Protein AF-A0A699UDQ7-F1 (afdb_monomer_lite)

pLDDT: mean 79.51, std 14.55, range [41.78, 95.06]

Radius of gyration: 27.05 Å; chains: 1; bounding box: 57×24×70 Å

Foldseek 3Di:
DDKPPCVVQQAPDDPPDPCRSDFDQDLVQWTQGPQQGIDRNPPDDQVVVQVSVVVSCVVPDPPIDDDGDDPDDPPPHPPPPPPPVPLQVVWDFADDQACAGDIDRDPDPDDFQLRVQVVSVHGHPVDDQLQADWDWDDPDPPDDIDIDGFNRPDVVSSVVSRVHD

InterPro domains:
  IPR003715 Polysaccharide export protein, N-terminal domain [PF02563] (1-70)
  IPR049712 Polysaccharide export protein [PTHR33619] (3-144)
  IPR054765 SLBB domain [PF22461] (91-162)

Sequence (165 aa):
VTVFEHPELTAPGSQDQLDANTREVLHDGTVFFPYVGRIQAGGKTVSQIREQLRMGLAPQYTEVKVDVKVLRYNSQRDGDYLHLNSNSKNKIYVLGEVQRPQVISFSTTSVTLLEALGTSGGLSPDAADGEAVYVIRAQDATHAATVYHLNAKKPTAYALAKGFE

Secondary structure (DSSP, 8-state):
-EETT-HHHH-SS-TT-TTTT--PPPTTSEEEETTTEEEE-TT--HHHHHHHHHHHHTTTSTT--EE----------TT-------GGG-EEEE-SSBSS-EEEE--SS---HHHHHHHTTSB-TTT--TT-EEEEE-SSTTSPPEEEEE-TTSTTHHHHHHT--

Structure (mmCIF, N/CA/C/O backbone):
data_AF-A0A699UDQ7-F1
#
_entry.id   AF-A0A699UDQ7-F1
#
loop_
_atom_site.group_PDB
_atom_site.id
_atom_site.type_symbol
_atom_site.label_atom_id
_atom_site.label_alt_id
_atom_site.label_comp_id
_atom_site.label_asym_id
_atom_site.label_entity_id
_atom_site.label_seq_id
_atom_site.pdbx_PDB_ins_code
_atom_site.Cartn_x
_atom_site.Cartn_y
_atom_site.Cartn_z
_atom_site.occupancy
_atom_site.B_iso_or_equiv
_atom_site.auth_seq_id
_atom_site.auth_comp_id
_atom_site.auth_asym_id
_atom_site.auth_atom_id
_atom_site.pdbx_PDB_model_num
ATOM 1 N N . VAL A 1 1 ? -16.809 -2.595 24.413 1.00 75.69 1 VAL A N 1
ATOM 2 C CA . VAL A 1 1 ? -17.435 -1.895 25.565 1.00 75.69 1 VAL A CA 1
ATOM 3 C C . VAL A 1 1 ? -16.586 -2.210 26.770 1.00 75.69 1 VAL A C 1
ATOM 5 O O . VAL A 1 1 ? -16.269 -3.378 26.947 1.00 75.69 1 VAL A O 1
ATOM 8 N N . THR A 1 2 ? -16.212 -1.204 27.547 1.00 80.06 2 THR A N 1
ATOM 9 C CA . THR A 1 2 ? -15.347 -1.370 28.715 1.00 80.06 2 THR A CA 1
ATOM 10 C C . THR A 1 2 ? -16.110 -0.943 29.954 1.00 80.06 2 THR A C 1
ATOM 12 O O . THR A 1 2 ? -16.656 0.156 29.993 1.00 80.06 2 THR A O 1
ATOM 15 N N . VAL A 1 3 ? -16.161 -1.808 30.957 1.00 79.50 3 VAL A N 1
ATOM 16 C CA . VAL A 1 3 ? -16.703 -1.501 32.279 1.00 79.50 3 VAL A CA 1
ATOM 17 C C . VAL A 1 3 ? -15.535 -1.518 33.254 1.00 79.50 3 VAL A C 1
ATOM 19 O O . VAL A 1 3 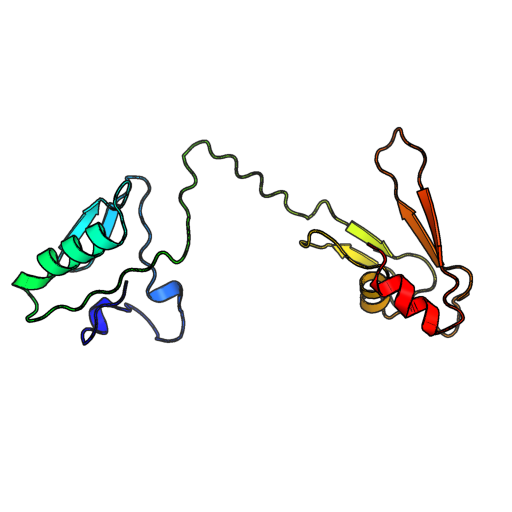? -14.902 -2.553 33.464 1.00 79.50 3 VAL A O 1
ATOM 22 N N . PHE A 1 4 ? -15.198 -0.349 33.793 1.00 77.38 4 PHE A N 1
ATOM 23 C CA . PHE A 1 4 ? -14.090 -0.232 34.738 1.00 77.38 4 PHE A CA 1
ATOM 24 C C . PHE A 1 4 ? -14.408 -1.010 36.010 1.00 77.38 4 PHE A C 1
ATOM 26 O O . PHE A 1 4 ? -15.572 -1.118 36.385 1.00 77.38 4 PHE A O 1
ATOM 33 N N . GLU A 1 5 ? -13.368 -1.570 36.632 1.00 78.44 5 GLU A N 1
ATOM 34 C CA . GLU A 1 5 ? -13.466 -2.371 37.866 1.00 78.44 5 GLU A CA 1
ATOM 35 C C . GLU A 1 5 ? -14.295 -3.669 37.720 1.00 78.44 5 GLU A C 1
ATOM 37 O O . GLU A 1 5 ? -14.397 -4.438 38.669 1.00 78.44 5 GLU A O 1
ATOM 42 N N . HIS A 1 6 ? -14.769 -3.964 36.500 1.00 78.56 6 HIS A N 1
ATOM 43 C CA . HIS A 1 6 ? -15.524 -5.161 36.124 1.00 78.56 6 HIS A CA 1
ATOM 44 C C . HIS A 1 6 ? -14.918 -5.834 34.875 1.00 78.56 6 HIS A C 1
ATOM 46 O O . HIS A 1 6 ? -15.472 -5.746 33.765 1.00 78.56 6 HIS A O 1
ATOM 52 N N . PRO A 1 7 ? -13.744 -6.485 35.000 1.00 72.12 7 PRO A N 1
ATOM 53 C CA . PRO A 1 7 ? -13.107 -7.189 33.886 1.00 72.12 7 PRO A CA 1
ATOM 54 C C . PRO A 1 7 ? -14.001 -8.289 33.288 1.00 72.12 7 PRO A C 1
ATOM 56 O O . PRO A 1 7 ? -13.975 -8.498 32.075 1.00 72.12 7 PRO A O 1
ATOM 59 N N . GLU A 1 8 ? -14.863 -8.909 34.098 1.00 72.81 8 GLU A N 1
ATOM 60 C CA . GLU A 1 8 ? -15.844 -9.923 33.697 1.00 72.81 8 GLU A CA 1
ATOM 61 C C . GLU A 1 8 ? -16.888 -9.410 32.690 1.00 72.81 8 GLU A C 1
ATOM 63 O O . GLU A 1 8 ? -17.457 -10.191 31.926 1.00 72.81 8 GLU A O 1
ATOM 68 N N . LEU A 1 9 ? -17.126 -8.095 32.650 1.00 73.50 9 LEU A N 1
ATOM 69 C CA . LEU A 1 9 ? -18.039 -7.448 31.701 1.00 73.50 9 LEU A CA 1
ATOM 70 C C . LEU A 1 9 ? -17.313 -6.880 30.473 1.00 73.50 9 LEU A C 1
ATOM 72 O O . LEU A 1 9 ? -17.926 -6.704 29.413 1.00 73.50 9 LEU A O 1
ATOM 76 N N . THR A 1 10 ? -16.016 -6.602 30.615 1.00 68.75 10 THR A N 1
ATOM 77 C CA . THR A 1 10 ? -15.169 -5.977 29.592 1.00 68.75 10 THR A CA 1
ATOM 78 C C . THR A 1 10 ? -14.636 -6.988 28.577 1.00 68.75 10 THR A C 1
ATOM 80 O O . THR A 1 10 ? -14.547 -6.640 27.402 1.00 68.75 10 THR A O 1
ATOM 83 N N . ALA A 1 11 ? -14.348 -8.231 28.992 1.00 62.75 11 ALA A N 1
ATOM 84 C CA . ALA A 1 11 ? -13.728 -9.250 28.142 1.00 62.75 11 ALA A CA 1
ATOM 85 C C . ALA A 1 11 ? -14.205 -10.676 28.495 1.00 62.75 11 ALA A C 1
ATOM 87 O O . ALA A 1 11 ? -13.810 -11.209 29.528 1.00 62.75 11 ALA A O 1
ATOM 88 N N . PRO A 1 12 ? -14.997 -11.362 27.650 1.00 51.50 12 PRO A N 1
ATOM 89 C CA . PRO A 1 12 ? -15.278 -12.786 27.844 1.00 51.50 12 PRO A CA 1
ATOM 90 C C . PRO A 1 12 ? -14.101 -13.715 27.448 1.00 51.50 12 PRO A C 1
ATOM 92 O O . PRO A 1 12 ? -14.288 -14.928 27.412 1.00 51.50 12 PRO A O 1
ATOM 95 N N . GLY A 1 13 ? -12.905 -13.185 27.136 1.00 52.91 13 GLY A N 1
ATOM 96 C CA . GLY A 1 13 ? -11.738 -13.946 26.658 1.00 52.91 13 GLY A CA 1
ATOM 97 C C . GLY A 1 13 ? -10.386 -13.254 26.908 1.00 52.91 13 GLY A C 1
ATOM 98 O O . GLY A 1 13 ? -10.335 -12.173 27.491 1.00 52.91 13 GLY A O 1
ATOM 99 N N . SER A 1 14 ? -9.288 -13.901 26.491 1.00 46.56 14 SER A N 1
ATOM 100 C CA . SER A 1 14 ? -7.893 -13.486 26.734 1.00 46.56 14 SER A CA 1
ATOM 101 C C . SER A 1 14 ? -7.602 -12.028 26.350 1.00 46.56 14 SER A C 1
ATOM 103 O O . SER A 1 14 ? -7.954 -11.582 25.259 1.00 46.56 14 SER A O 1
ATOM 105 N N . GLN A 1 15 ? -6.894 -11.330 27.242 1.00 51.50 15 GLN A N 1
ATOM 106 C CA . GLN A 1 15 ? -6.629 -9.883 27.255 1.00 51.50 15 GLN A CA 1
ATOM 107 C C . GLN A 1 15 ? -5.942 -9.297 26.002 1.00 51.50 15 GLN A C 1
ATOM 109 O O . GLN A 1 15 ? -5.972 -8.082 25.822 1.00 51.50 15 GLN A O 1
ATOM 114 N N . ASP A 1 16 ? -5.374 -10.129 25.124 1.00 50.16 16 ASP A N 1
ATOM 115 C CA . ASP A 1 16 ? -4.538 -9.695 23.992 1.00 50.16 16 ASP A CA 1
ATOM 116 C C . ASP A 1 16 ? -5.280 -9.493 22.663 1.00 50.16 16 ASP A C 1
ATOM 118 O O . ASP A 1 16 ? -4.674 -9.111 21.661 1.00 50.16 16 ASP A O 1
ATOM 122 N N . GLN A 1 17 ? -6.597 -9.702 22.617 1.00 52.75 17 GLN A N 1
ATOM 123 C CA . GLN A 1 17 ? -7.368 -9.506 21.391 1.00 52.75 17 GLN A CA 1
ATOM 124 C C . GLN A 1 17 ? -8.308 -8.308 21.553 1.00 52.75 17 GLN A C 1
ATOM 126 O O . GLN A 1 17 ? -9.368 -8.411 22.161 1.00 52.75 17 GLN A O 1
ATOM 131 N N . LEU A 1 18 ? -7.944 -7.157 20.975 1.00 51.03 18 LEU A N 1
ATOM 132 C CA . LEU A 1 18 ? -8.807 -5.961 20.906 1.00 51.03 18 LEU A CA 1
ATOM 133 C C . LEU A 1 18 ? -10.195 -6.271 20.304 1.00 51.03 18 LEU A C 1
ATOM 135 O O . LEU A 1 18 ? -11.176 -5.591 20.609 1.00 51.03 18 LEU A O 1
ATOM 139 N N . ASP A 1 19 ? -10.291 -7.337 19.505 1.00 54.66 19 ASP A N 1
ATOM 140 C CA . ASP A 1 19 ? -11.545 -7.842 18.949 1.00 54.66 19 ASP A CA 1
ATOM 141 C C . ASP A 1 19 ? -12.421 -8.584 19.982 1.00 54.66 19 ASP A C 1
ATOM 143 O O . ASP A 1 19 ? -13.642 -8.562 19.849 1.00 54.66 19 ASP A O 1
ATOM 147 N N . ALA A 1 20 ? -11.857 -9.154 21.057 1.00 54.62 20 ALA A N 1
ATOM 148 C CA . ALA A 1 20 ? -12.607 -9.914 22.069 1.00 54.62 20 ALA A CA 1
ATOM 149 C C . ALA A 1 20 ? -13.546 -9.042 22.925 1.00 54.62 20 ALA A C 1
ATOM 151 O O . ALA A 1 20 ? -14.565 -9.524 23.421 1.00 54.62 20 ALA A O 1
ATOM 152 N N . ASN A 1 21 ? -13.253 -7.742 23.046 1.00 61.38 21 ASN A N 1
ATOM 153 C CA . ASN A 1 21 ? -14.079 -6.776 23.791 1.00 61.38 21 ASN A CA 1
ATOM 154 C C . ASN A 1 21 ? -15.112 -6.073 22.889 1.00 61.38 21 ASN A C 1
ATOM 156 O O . ASN A 1 21 ? -15.839 -5.159 23.319 1.00 61.38 21 ASN A O 1
ATOM 160 N N . THR A 1 22 ? -15.160 -6.468 21.612 1.00 69.44 22 THR A N 1
ATOM 161 C CA . THR A 1 22 ? -16.088 -5.928 20.623 1.00 69.44 22 THR A CA 1
ATOM 162 C C . THR A 1 22 ? -17.431 -6.628 20.761 1.00 69.44 22 THR A C 1
ATOM 164 O O . THR A 1 22 ? -17.528 -7.851 20.746 1.00 69.44 22 THR A O 1
ATOM 167 N N . ARG A 1 23 ? -18.494 -5.833 20.905 1.00 77.44 23 ARG A N 1
ATOM 168 C CA . ARG A 1 23 ? -19.871 -6.327 20.869 1.00 77.44 23 ARG A CA 1
ATOM 169 C C . ARG A 1 23 ? -20.460 -5.944 19.524 1.00 77.44 23 ARG A C 1
ATOM 171 O O . ARG A 1 23 ? -20.519 -4.760 19.197 1.00 77.44 23 ARG A O 1
ATOM 178 N N . GLU A 1 24 ? -20.841 -6.949 18.752 1.00 80.00 24 GLU A N 1
ATOM 179 C CA . GLU A 1 24 ? -21.463 -6.755 17.450 1.00 80.00 24 GLU A CA 1
ATOM 180 C C . GLU A 1 24 ? -22.909 -6.273 17.607 1.00 80.00 24 GLU A C 1
ATOM 182 O O . GLU A 1 24 ? -23.646 -6.737 18.482 1.00 80.00 24 GLU A O 1
ATOM 187 N N . VAL A 1 25 ? -23.299 -5.319 16.762 1.00 83.56 25 VAL A N 1
ATOM 188 C CA . VAL A 1 25 ? -24.690 -4.886 16.623 1.00 83.56 25 VAL A CA 1
ATOM 189 C C . VAL A 1 25 ? -25.332 -5.767 15.556 1.00 83.56 25 VAL A C 1
ATOM 191 O O . VAL A 1 25 ? -24.861 -5.801 14.423 1.00 83.56 25 VAL A O 1
ATOM 194 N N . LEU A 1 26 ? -26.391 -6.480 15.930 1.00 83.44 26 LEU A N 1
ATOM 195 C CA . LEU A 1 26 ? -27.140 -7.374 15.055 1.00 83.44 26 LEU A CA 1
ATOM 196 C C . LEU A 1 26 ? -27.894 -6.594 13.966 1.00 83.44 26 LEU A C 1
ATOM 198 O O . LEU A 1 26 ? -28.087 -5.381 14.056 1.00 83.44 26 LEU A O 1
ATOM 202 N N . HIS A 1 27 ? -28.376 -7.315 12.953 1.00 78.38 27 HIS A N 1
ATOM 203 C CA . HIS A 1 27 ? -29.102 -6.756 11.804 1.00 78.38 27 HIS A CA 1
ATOM 204 C C . HIS A 1 27 ? -30.376 -5.972 12.180 1.00 78.38 27 HIS A C 1
ATOM 206 O O . HIS A 1 27 ? -30.773 -5.060 11.461 1.00 78.38 27 HIS A O 1
ATOM 212 N N . ASP A 1 28 ? -31.012 -6.289 13.312 1.00 81.50 28 ASP A N 1
ATOM 213 C CA . ASP A 1 28 ? -32.164 -5.553 13.856 1.00 81.50 28 ASP A CA 1
ATOM 214 C C . ASP A 1 28 ? -31.761 -4.255 14.594 1.00 81.50 28 ASP A C 1
ATOM 216 O O . ASP A 1 28 ? -32.596 -3.537 15.151 1.00 81.50 28 ASP A O 1
ATOM 220 N N . GLY A 1 29 ? -30.465 -3.935 14.600 1.00 84.06 29 GLY A N 1
ATOM 221 C CA . GLY A 1 29 ? -29.893 -2.781 15.275 1.00 84.06 29 GLY A CA 1
ATOM 222 C C . GLY A 1 29 ? -29.710 -2.977 16.779 1.00 84.06 29 GLY A C 1
ATOM 223 O O . GLY A 1 29 ? -29.465 -1.992 17.477 1.00 84.06 29 GLY A O 1
ATOM 224 N N . THR A 1 30 ? -29.827 -4.196 17.307 1.00 88.31 30 THR A N 1
ATOM 225 C CA . THR A 1 30 ? -29.664 -4.460 18.742 1.00 88.31 30 THR A CA 1
ATOM 226 C C . THR A 1 30 ? -28.280 -5.001 19.095 1.00 88.31 30 THR A C 1
ATOM 228 O O . THR A 1 30 ? -27.603 -5.623 18.286 1.00 88.31 30 THR A O 1
ATOM 231 N N . VAL A 1 31 ? -27.848 -4.777 20.333 1.00 87.56 31 VAL A N 1
ATOM 232 C CA . VAL A 1 31 ? -26.646 -5.369 20.929 1.00 87.56 31 VAL A CA 1
ATOM 233 C C . VAL A 1 31 ? -27.031 -6.075 22.223 1.00 87.56 31 VAL A C 1
ATOM 235 O O . VAL A 1 31 ? -27.851 -5.567 22.986 1.00 87.56 31 VAL A O 1
ATOM 238 N N . PHE A 1 32 ? -26.464 -7.250 22.486 1.00 85.31 32 PHE A N 1
ATOM 239 C CA . PHE A 1 32 ? -26.658 -7.940 23.761 1.00 85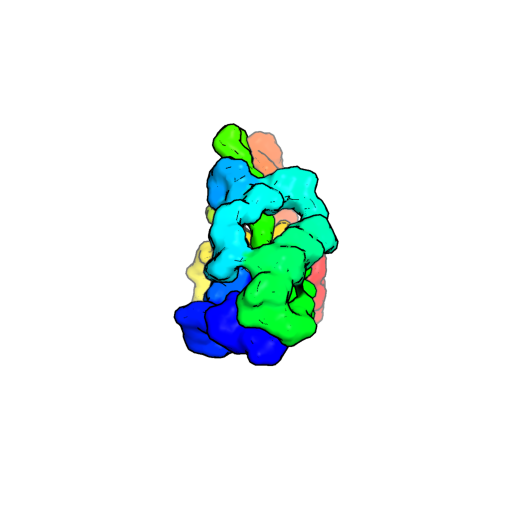.31 32 PHE A CA 1
ATOM 240 C C . PHE A 1 32 ? -25.557 -7.562 24.755 1.00 85.31 32 PHE A C 1
ATOM 242 O O . PHE A 1 32 ? -24.370 -7.606 24.423 1.00 85.31 32 PHE A O 1
ATOM 249 N N . PHE A 1 33 ? -25.952 -7.246 25.988 1.00 86.12 33 PHE A N 1
ATOM 250 C CA . PHE A 1 33 ? -25.035 -7.026 27.099 1.00 86.12 33 PHE A CA 1
ATOM 251 C C . PHE A 1 33 ? -25.473 -7.845 28.328 1.00 86.12 33 PHE A C 1
ATOM 253 O O . PHE A 1 33 ? -26.654 -7.799 28.684 1.00 86.12 33 PHE A O 1
ATOM 260 N N . PRO A 1 34 ? -24.570 -8.596 28.991 1.00 80.75 34 PRO A N 1
ATOM 261 C CA . PRO A 1 34 ? -24.912 -9.377 30.182 1.00 80.75 34 PRO A CA 1
ATOM 262 C C . PRO A 1 34 ? -25.611 -8.536 31.256 1.00 80.75 34 PRO A C 1
ATOM 264 O O . PRO A 1 34 ? -25.263 -7.375 31.453 1.00 80.75 34 PRO A O 1
ATOM 267 N N . TYR A 1 35 ? -26.602 -9.119 31.937 1.00 82.62 35 TYR A N 1
ATOM 268 C CA . TYR A 1 35 ? -27.429 -8.489 32.985 1.00 82.62 35 TYR A CA 1
ATOM 269 C C . TYR A 1 35 ? -28.341 -7.333 32.533 1.00 82.62 35 TYR A C 1
ATOM 271 O O . TYR A 1 35 ? -29.370 -7.106 33.159 1.00 82.62 35 TYR A O 1
ATOM 279 N N . VAL A 1 36 ? -28.035 -6.666 31.417 1.00 84.75 36 VAL A N 1
ATOM 280 C CA . VAL A 1 36 ? -28.880 -5.613 30.820 1.00 84.75 36 VAL A CA 1
ATOM 281 C C . VAL A 1 36 ? -29.815 -6.171 29.741 1.00 84.75 36 VAL A C 1
ATOM 283 O O . VAL A 1 36 ? -30.910 -5.655 29.529 1.00 84.75 36 VAL A O 1
ATOM 286 N N . GLY A 1 37 ? -29.402 -7.239 29.054 1.00 85.62 37 GLY A N 1
ATOM 287 C CA . GLY A 1 37 ? -30.154 -7.857 27.966 1.00 85.62 37 GLY A CA 1
ATOM 288 C C . GLY A 1 37 ? -29.909 -7.192 26.609 1.00 85.62 37 GLY A C 1
ATOM 289 O O . GLY A 1 37 ? -28.812 -6.710 26.319 1.00 85.62 37 GLY A O 1
ATOM 290 N N . ARG A 1 38 ? -30.923 -7.221 25.735 1.00 87.19 38 ARG A N 1
ATOM 291 C CA . ARG A 1 38 ? -30.856 -6.621 24.391 1.00 87.19 38 ARG A CA 1
ATOM 292 C C . ARG A 1 38 ? -31.094 -5.114 24.471 1.00 87.19 38 ARG A C 1
ATOM 294 O O . ARG A 1 38 ? -32.084 -4.661 25.035 1.00 87.19 38 ARG A O 1
ATOM 301 N N . ILE A 1 39 ? -30.210 -4.346 23.850 1.00 89.19 39 ILE A N 1
ATOM 302 C CA . ILE A 1 39 ? -30.233 -2.885 23.810 1.00 89.19 39 ILE A CA 1
ATOM 303 C C . ILE A 1 39 ? -30.326 -2.438 22.354 1.00 89.19 39 ILE A C 1
ATOM 305 O O . ILE A 1 39 ? -29.521 -2.859 21.531 1.00 89.19 39 ILE A O 1
ATOM 309 N N . GLN A 1 40 ? -31.263 -1.545 22.032 1.00 88.81 40 GLN A N 1
ATOM 310 C CA . GLN A 1 40 ? -31.311 -0.905 20.716 1.00 88.81 40 GLN A CA 1
ATOM 311 C C . GLN A 1 40 ? -30.121 0.053 20.561 1.00 88.81 40 GLN A C 1
ATOM 313 O O . GLN A 1 40 ? -30.077 1.081 21.237 1.00 88.81 40 GLN A O 1
ATOM 318 N N . ALA A 1 41 ? -29.177 -0.271 19.678 1.00 87.38 41 ALA A N 1
ATOM 319 C CA . ALA A 1 41 ? -28.013 0.554 19.353 1.00 87.38 41 ALA A CA 1
ATOM 320 C C . ALA A 1 41 ? -28.200 1.327 18.035 1.00 87.38 41 ALA A C 1
ATOM 322 O O . ALA A 1 41 ? -27.730 2.457 17.905 1.00 87.38 41 ALA A O 1
ATOM 323 N N . GLY A 1 42 ? -28.922 0.747 17.069 1.00 84.81 42 GLY A N 1
ATOM 324 C CA . GLY A 1 42 ? -29.235 1.379 15.790 1.00 84.81 42 GLY A CA 1
ATOM 325 C C . GLY A 1 42 ? -29.968 2.707 15.984 1.00 84.81 42 GLY A C 1
ATOM 326 O O . GLY A 1 42 ? -30.959 2.773 16.711 1.00 84.81 42 GLY A O 1
ATOM 327 N N . GLY A 1 43 ? -29.457 3.769 15.357 1.00 84.69 43 GLY A N 1
ATOM 328 C CA . GLY A 1 43 ? -30.006 5.124 15.467 1.00 84.69 43 GLY A CA 1
ATOM 329 C C . GLY A 1 43 ? -29.670 5.868 16.768 1.00 84.69 43 GLY A C 1
ATOM 330 O O . GLY A 1 43 ? -30.092 7.013 16.916 1.00 84.69 43 GLY A O 1
ATOM 331 N N . LYS A 1 44 ? -28.911 5.268 17.698 1.00 86.25 44 LYS A N 1
ATOM 332 C CA . LYS A 1 44 ? -28.474 5.925 18.940 1.00 86.25 44 LYS A CA 1
ATOM 333 C C . LYS A 1 44 ? -27.039 6.426 18.851 1.00 86.25 44 LYS A C 1
ATOM 335 O O . LYS A 1 44 ? -26.194 5.858 18.163 1.00 86.25 44 LYS A O 1
ATOM 340 N N . THR A 1 45 ? -26.745 7.476 19.608 1.00 87.00 45 THR A N 1
ATOM 341 C CA . THR A 1 45 ? -25.370 7.930 19.820 1.00 87.00 45 THR A CA 1
ATOM 342 C C . THR A 1 45 ? -24.659 7.051 20.846 1.00 87.00 45 THR A C 1
ATOM 344 O O . THR A 1 45 ? -25.276 6.439 21.720 1.00 87.00 45 THR A O 1
ATOM 347 N N . VAL A 1 46 ? -23.328 7.045 20.791 1.00 84.38 46 VAL A N 1
ATOM 348 C CA . VAL A 1 46 ? -22.475 6.347 21.766 1.00 84.38 46 VAL A CA 1
ATOM 349 C C . VAL A 1 46 ? -22.795 6.773 23.203 1.00 84.38 46 VAL A C 1
ATOM 351 O O . VAL A 1 46 ? -22.912 5.929 24.089 1.00 84.38 46 VAL A O 1
ATOM 354 N N . SER A 1 47 ? -23.013 8.071 23.430 1.00 84.38 47 SER A N 1
ATOM 355 C CA . SER A 1 47 ? -23.375 8.611 24.744 1.00 84.38 47 SER A CA 1
ATOM 356 C C . SER A 1 47 ? -24.716 8.077 25.254 1.00 84.38 47 SER A C 1
ATOM 358 O O . SER A 1 47 ? -24.833 7.775 26.438 1.00 84.38 47 SER A O 1
ATOM 360 N N . GLN A 1 48 ? -25.709 7.915 24.372 1.00 86.75 48 GLN A N 1
ATOM 361 C CA . GLN A 1 48 ? -27.010 7.337 24.730 1.00 86.75 48 GLN A CA 1
ATOM 362 C C . GLN A 1 48 ? -26.893 5.851 25.090 1.00 86.75 48 GLN A C 1
ATOM 364 O O . GLN A 1 48 ? -27.515 5.401 26.049 1.00 86.75 48 GLN A O 1
ATOM 369 N N . ILE A 1 49 ? -26.076 5.093 24.352 1.00 89.06 49 ILE A N 1
ATOM 370 C CA . ILE A 1 49 ? -25.821 3.673 24.640 1.00 89.06 49 ILE A CA 1
ATOM 371 C C . ILE A 1 49 ? -25.090 3.523 25.979 1.00 89.06 49 ILE A C 1
ATOM 373 O O . ILE A 1 49 ? -25.468 2.685 26.794 1.00 89.06 49 ILE A O 1
ATOM 377 N N . ARG A 1 50 ? -24.081 4.365 26.234 1.00 85.44 50 ARG A N 1
ATOM 378 C CA . ARG A 1 50 ? -23.345 4.393 27.504 1.00 85.44 50 ARG A CA 1
ATOM 379 C C . ARG A 1 50 ? -24.275 4.616 28.693 1.00 85.44 50 ARG A C 1
ATOM 381 O O . ARG A 1 50 ? -24.181 3.888 29.676 1.00 85.44 50 ARG A O 1
ATOM 388 N N . GLU A 1 51 ? -25.185 5.580 28.593 1.00 86.31 51 GLU A N 1
ATOM 389 C CA . GLU A 1 51 ? -26.122 5.875 29.679 1.00 86.31 51 GLU A CA 1
ATOM 390 C C . GLU A 1 51 ? -27.128 4.739 29.899 1.00 86.31 51 GLU A C 1
ATOM 392 O O . GLU A 1 51 ? -27.398 4.359 31.037 1.00 86.31 51 GLU A O 1
ATOM 397 N N . GLN A 1 52 ? -27.624 4.121 28.823 1.00 87.31 52 GLN A N 1
ATOM 398 C CA . GLN A 1 52 ? -28.511 2.963 28.929 1.00 87.31 52 GLN A CA 1
ATOM 399 C C . GLN A 1 52 ? -27.824 1.757 29.589 1.00 87.31 52 GLN A C 1
ATOM 401 O O . GLN A 1 52 ? -28.437 1.085 30.416 1.00 87.31 52 GLN A O 1
ATOM 406 N N . LEU A 1 53 ? -26.553 1.503 29.266 1.00 87.88 53 LEU A N 1
ATOM 407 C CA . LEU A 1 53 ? -25.750 0.466 29.920 1.00 87.88 53 LEU A CA 1
ATOM 408 C C . LEU A 1 53 ? -25.524 0.776 31.401 1.00 87.88 53 LEU A C 1
ATOM 410 O O . LEU A 1 53 ? -25.703 -0.103 32.239 1.00 87.88 53 LEU A O 1
ATOM 414 N N . ARG A 1 54 ? -25.190 2.029 31.733 1.00 86.44 54 ARG A N 1
ATOM 415 C CA . ARG A 1 54 ? -25.009 2.473 33.120 1.00 86.44 54 ARG A CA 1
ATOM 416 C C . ARG A 1 54 ? -26.274 2.242 33.950 1.00 86.44 54 ARG A C 1
ATOM 418 O O . ARG A 1 54 ? -26.192 1.671 35.031 1.00 86.44 54 ARG A O 1
ATOM 425 N N . MET A 1 55 ? -27.438 2.642 33.433 1.00 86.88 55 MET A N 1
ATOM 426 C CA . MET A 1 55 ? -28.725 2.440 34.109 1.00 86.88 55 MET A CA 1
ATOM 427 C C . MET A 1 55 ? -29.104 0.961 34.225 1.00 86.88 55 MET A C 1
ATOM 429 O O . MET A 1 55 ? -29.627 0.556 35.256 1.00 86.88 55 MET A O 1
ATOM 433 N N . GLY A 1 56 ? -28.833 0.154 33.196 1.00 86.50 56 GLY A N 1
ATOM 434 C CA . GLY A 1 56 ? -29.136 -1.277 33.206 1.00 86.50 56 GLY A CA 1
ATOM 435 C C . GLY A 1 56 ? -28.265 -2.091 34.165 1.00 86.50 56 GLY A C 1
ATOM 436 O O . GLY A 1 56 ? -28.718 -3.107 34.676 1.00 86.50 56 GLY A O 1
ATOM 437 N N . LEU A 1 57 ? -27.029 -1.649 34.419 1.00 86.69 57 LEU A N 1
ATOM 438 C CA . LEU A 1 57 ? -26.098 -2.311 35.340 1.00 86.69 57 LEU A CA 1
ATOM 439 C C . LEU A 1 57 ? -26.235 -1.820 36.790 1.00 86.69 57 LEU A C 1
ATOM 441 O O . LEU A 1 57 ? -25.851 -2.540 37.707 1.00 86.69 57 LEU A O 1
ATOM 445 N N . ALA A 1 58 ? -26.811 -0.635 37.011 1.00 85.50 58 ALA A N 1
ATOM 446 C CA . ALA A 1 58 ? -26.983 -0.041 38.339 1.00 85.50 58 ALA A CA 1
ATOM 447 C C . ALA A 1 58 ? -27.714 -0.922 39.381 1.00 85.50 58 ALA A C 1
ATOM 449 O O . ALA A 1 58 ? -27.362 -0.823 40.555 1.00 85.50 58 ALA A O 1
ATOM 450 N N . PRO A 1 59 ? -28.697 -1.781 39.029 1.00 85.81 59 PRO A N 1
ATOM 451 C CA . PRO A 1 59 ? -29.346 -2.648 40.017 1.00 85.81 59 PRO A CA 1
ATOM 452 C C . PRO A 1 59 ? -28.440 -3.778 40.533 1.00 85.81 59 PRO A C 1
ATOM 454 O O . PRO A 1 59 ? -28.681 -4.307 41.616 1.00 85.81 59 PRO A O 1
ATOM 457 N N . GLN A 1 60 ? -27.397 -4.137 39.778 1.00 82.06 60 GLN A N 1
ATOM 458 C CA . GLN A 1 60 ? -26.489 -5.244 40.093 1.00 82.06 60 GLN A CA 1
ATOM 459 C C . GLN A 1 60 ? -25.110 -4.774 40.568 1.00 82.06 60 GLN A C 1
ATOM 461 O O . GLN A 1 60 ? -24.398 -5.548 41.203 1.00 82.06 60 GLN A O 1
ATOM 466 N N . TYR A 1 61 ? -24.738 -3.525 40.282 1.00 81.38 61 TYR A N 1
ATOM 467 C CA . TYR A 1 61 ? -23.400 -2.996 40.523 1.00 81.38 61 TYR A CA 1
ATOM 468 C C . TYR A 1 61 ? -23.460 -1.556 41.053 1.00 81.38 61 TYR A C 1
ATOM 470 O O . TYR A 1 61 ? -24.116 -0.685 40.475 1.00 81.38 61 TYR A O 1
ATOM 478 N N . THR A 1 62 ? -22.737 -1.289 42.141 1.00 75.38 62 THR A N 1
ATOM 479 C CA . THR A 1 62 ? -22.628 0.044 42.750 1.00 75.38 62 THR A CA 1
ATOM 480 C C . THR A 1 62 ? -21.518 0.833 42.048 1.00 75.38 62 THR A C 1
ATOM 482 O O . THR A 1 62 ? -20.392 0.366 41.985 1.00 75.38 62 THR A O 1
ATOM 485 N N . GLU A 1 63 ? -21.831 2.028 41.531 1.00 72.31 63 GLU A N 1
ATOM 486 C CA . GLU A 1 63 ? -20.884 2.931 40.837 1.00 72.31 63 GLU A CA 1
ATOM 487 C C . GLU A 1 63 ? -20.284 2.397 39.513 1.00 72.31 63 GLU A C 1
ATOM 489 O O . GLU A 1 63 ? -19.077 2.379 39.288 1.00 72.31 63 GLU A O 1
ATOM 494 N N . VAL A 1 64 ? -21.146 2.032 38.560 1.00 76.88 64 VAL A N 1
ATOM 495 C CA . VAL A 1 64 ? -20.707 1.537 37.244 1.00 76.88 64 VAL A CA 1
ATOM 496 C C . VAL A 1 64 ? -20.145 2.654 36.359 1.00 76.88 64 VAL A C 1
ATOM 498 O O . VAL A 1 64 ? -20.875 3.545 35.914 1.00 76.88 64 VAL A O 1
ATOM 501 N N . LYS A 1 65 ? -18.857 2.560 36.013 1.00 81.31 65 LYS A N 1
ATOM 502 C CA . LYS A 1 65 ? -18.210 3.400 34.991 1.00 81.31 65 LYS A CA 1
ATOM 503 C C . LYS A 1 65 ? -18.109 2.620 33.682 1.00 81.31 65 LYS A C 1
ATOM 505 O O . LYS A 1 65 ? -17.396 1.624 33.598 1.00 81.31 65 LYS A O 1
ATOM 510 N N . VAL A 1 66 ? -18.826 3.079 32.655 1.00 82.00 66 VAL A N 1
ATOM 511 C CA . VAL A 1 66 ? -18.876 2.437 31.331 1.00 82.00 66 VAL A CA 1
ATOM 512 C C . VAL A 1 66 ? -18.250 3.350 30.284 1.00 82.00 66 VAL A C 1
ATOM 514 O O . VAL A 1 66 ? -18.632 4.513 30.168 1.00 82.00 66 VAL A O 1
ATOM 517 N N . ASP A 1 67 ? -17.350 2.804 29.474 1.00 79.56 67 ASP A N 1
ATOM 518 C CA . ASP A 1 67 ? -16.872 3.413 28.240 1.00 79.56 67 ASP A CA 1
ATOM 519 C C . ASP A 1 67 ? -17.333 2.611 27.015 1.00 79.56 67 ASP A C 1
ATOM 521 O O . ASP A 1 67 ? -17.300 1.374 26.971 1.00 79.56 67 ASP A O 1
ATOM 525 N N . VAL A 1 68 ? -17.801 3.331 25.999 1.00 81.88 68 VAL A N 1
ATOM 526 C CA . VAL A 1 68 ? -18.310 2.754 24.756 1.00 81.88 68 VAL A CA 1
ATOM 527 C C . VAL A 1 68 ? -17.576 3.425 23.609 1.00 81.88 68 VAL A C 1
ATOM 529 O O . VAL A 1 68 ? -17.586 4.645 23.485 1.00 81.88 68 VAL A O 1
ATOM 532 N N . LYS A 1 69 ? -16.972 2.617 22.741 1.00 78.44 69 LYS A N 1
ATOM 533 C CA . LYS A 1 69 ? -16.264 3.080 21.551 1.00 78.44 69 LYS A CA 1
ATOM 534 C C . LYS A 1 69 ? -16.694 2.254 20.350 1.00 78.44 69 LYS A C 1
ATOM 536 O O . LYS A 1 69 ? -16.820 1.034 20.449 1.00 78.44 69 LYS A O 1
ATOM 541 N N . VAL A 1 70 ? -16.902 2.923 19.220 1.00 79.81 70 VAL A N 1
ATOM 542 C CA . VAL A 1 70 ? -17.131 2.254 17.937 1.00 79.81 70 VAL A CA 1
ATOM 543 C C . VAL A 1 70 ? -15.775 1.829 17.384 1.00 79.81 70 VAL A C 1
ATOM 545 O O . VAL A 1 70 ? -14.913 2.674 17.152 1.00 79.81 70 VAL A O 1
ATOM 548 N N . LEU A 1 71 ? -15.576 0.520 17.227 1.00 72.75 71 LEU A N 1
ATOM 549 C CA . LEU A 1 71 ? -14.330 -0.048 16.701 1.00 72.75 71 LEU A CA 1
ATOM 550 C C . LEU A 1 71 ? -14.412 -0.327 15.198 1.00 72.75 71 LEU A C 1
ATOM 552 O O . LEU A 1 71 ? -13.433 -0.116 14.489 1.00 72.75 71 LEU A O 1
ATOM 556 N N . ARG A 1 72 ? -15.572 -0.775 14.704 1.00 71.19 72 ARG A N 1
ATOM 557 C CA . ARG A 1 72 ? -15.816 -1.077 13.287 1.00 71.19 72 ARG A CA 1
ATOM 558 C C . ARG A 1 72 ? -17.241 -0.680 12.906 1.00 71.19 72 ARG A C 1
ATOM 560 O O . ARG A 1 72 ? -18.160 -0.851 13.706 1.00 71.19 72 ARG A O 1
ATOM 567 N N . TYR A 1 73 ? -17.419 -0.171 11.690 1.00 67.69 73 TYR A N 1
ATOM 568 C CA . TYR A 1 73 ? -18.732 0.070 11.095 1.00 67.69 73 TYR A CA 1
ATOM 569 C C . TYR A 1 73 ? -19.050 -1.092 10.151 1.00 67.69 73 TYR A C 1
ATOM 571 O O . TYR A 1 73 ? -18.643 -1.076 8.995 1.00 67.69 73 TYR A O 1
ATOM 579 N N . ASN A 1 74 ? -19.761 -2.103 10.654 1.00 62.97 74 ASN A N 1
ATOM 580 C CA . ASN A 1 74 ? -20.217 -3.251 9.856 1.00 62.97 74 ASN A CA 1
ATOM 581 C C . ASN A 1 74 ? -21.652 -3.071 9.335 1.00 62.97 74 ASN A C 1
ATOM 583 O O . ASN A 1 74 ? -22.289 -4.038 8.931 1.00 62.97 74 ASN A O 1
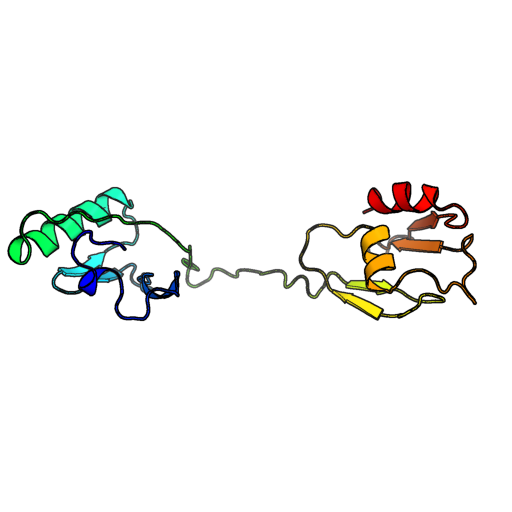ATOM 587 N N . SER A 1 75 ? -22.175 -1.843 9.347 1.00 58.12 75 SER A N 1
ATOM 588 C CA . SER A 1 75 ? -23.523 -1.505 8.889 1.00 58.12 75 SER A CA 1
ATOM 589 C C . SER A 1 75 ? -23.633 -1.550 7.359 1.00 58.12 75 SER A C 1
ATOM 591 O O . SER A 1 75 ? -23.988 -0.549 6.748 1.00 58.12 75 SER A O 1
ATOM 593 N N . GLN A 1 76 ? -23.301 -2.680 6.733 1.00 55.12 76 GLN A N 1
ATOM 594 C CA . GLN A 1 76 ? -23.771 -2.959 5.381 1.00 55.12 76 GLN A CA 1
ATOM 595 C C . GLN A 1 76 ? -25.272 -3.197 5.489 1.00 55.12 76 GLN A C 1
ATOM 597 O O . GLN A 1 76 ? -25.719 -4.130 6.158 1.00 55.12 76 GLN A O 1
ATOM 602 N N . ARG A 1 77 ? -26.067 -2.301 4.911 1.00 51.53 77 ARG A N 1
ATOM 603 C CA . ARG A 1 77 ? -27.504 -2.535 4.766 1.00 51.53 77 ARG A CA 1
ATOM 604 C C . ARG A 1 77 ? -27.721 -3.690 3.791 1.00 51.53 77 ARG A C 1
ATOM 606 O O . ARG A 1 77 ? -26.906 -3.914 2.902 1.00 51.53 77 ARG A O 1
ATOM 613 N N . ASP A 1 78 ? -28.839 -4.392 3.929 1.00 41.78 78 ASP A N 1
ATOM 614 C CA . ASP A 1 78 ? -29.294 -5.335 2.908 1.00 41.78 78 ASP A CA 1
ATOM 615 C C . ASP A 1 78 ? -29.497 -4.543 1.598 1.00 41.78 78 ASP A C 1
ATOM 617 O O . ASP A 1 78 ? -30.319 -3.625 1.543 1.00 41.78 78 ASP A O 1
ATOM 621 N N . GLY A 1 79 ? -28.647 -4.787 0.596 1.00 47.72 79 GLY A N 1
ATOM 622 C CA . GLY A 1 79 ? -28.561 -3.991 -0.639 1.00 47.72 79 GLY A CA 1
ATOM 623 C C . GLY A 1 79 ? -27.366 -3.030 -0.753 1.00 47.72 79 GLY A C 1
ATOM 624 O O . GLY A 1 79 ? -27.156 -2.475 -1.834 1.00 47.72 79 GLY A O 1
ATOM 625 N N . ASP A 1 80 ? -26.537 -2.871 0.287 1.00 46.75 80 ASP A N 1
ATOM 626 C CA . ASP A 1 80 ? -25.210 -2.268 0.134 1.00 46.75 80 ASP A CA 1
ATOM 627 C C . ASP A 1 80 ? -24.320 -3.244 -0.641 1.00 46.75 80 ASP A C 1
ATOM 629 O O . ASP A 1 80 ? -23.639 -4.106 -0.084 1.00 46.75 80 ASP A O 1
ATOM 633 N N . TYR A 1 81 ? -24.285 -3.080 -1.961 1.00 44.06 81 TYR A N 1
ATOM 634 C CA . TYR A 1 81 ? -23.146 -3.525 -2.746 1.00 44.06 81 TYR A CA 1
ATOM 635 C C . TYR A 1 81 ? -21.949 -2.671 -2.328 1.00 44.06 81 TYR A C 1
ATOM 637 O O . TYR A 1 81 ? -21.631 -1.668 -2.969 1.00 44.06 81 TYR A O 1
ATOM 645 N N . LEU A 1 82 ? -21.246 -3.071 -1.265 1.00 43.22 82 LEU A N 1
ATOM 646 C CA . LEU A 1 82 ? -19.852 -2.678 -1.152 1.00 43.22 82 LEU A CA 1
ATOM 647 C C . LEU A 1 82 ? -19.132 -3.359 -2.307 1.00 43.22 82 LEU A C 1
ATOM 649 O O . LEU A 1 82 ? -18.663 -4.493 -2.206 1.00 43.22 82 LEU A O 1
ATOM 653 N N . HIS A 1 83 ? -19.026 -2.636 -3.419 1.00 45.06 83 HIS A N 1
ATOM 654 C CA . HIS A 1 83 ? -17.948 -2.846 -4.361 1.00 45.06 83 HIS A CA 1
ATOM 655 C C . HIS A 1 83 ? -16.678 -2.458 -3.601 1.00 45.06 83 HIS A C 1
ATOM 657 O O . HIS A 1 83 ? -16.125 -1.371 -3.752 1.00 45.06 83 HIS A O 1
ATOM 663 N N . LEU A 1 84 ? -16.215 -3.362 -2.737 1.00 44.09 84 LEU A N 1
ATOM 664 C CA . LEU A 1 84 ? -14.798 -3.488 -2.506 1.00 44.09 84 LEU A CA 1
ATOM 665 C C . LEU A 1 84 ? -14.276 -3.762 -3.908 1.00 44.09 84 LEU A C 1
ATOM 667 O O . LEU A 1 84 ? -14.406 -4.877 -4.417 1.00 44.09 84 LEU A O 1
ATOM 671 N N . ASN A 1 85 ? -13.789 -2.721 -4.585 1.00 44.12 85 ASN A N 1
ATOM 672 C CA . ASN A 1 85 ? -12.844 -2.934 -5.656 1.00 44.12 85 ASN A CA 1
ATOM 673 C C . ASN A 1 85 ? -11.752 -3.730 -4.959 1.00 44.12 85 ASN A C 1
ATOM 675 O O . ASN A 1 85 ? -10.948 -3.198 -4.203 1.00 44.12 85 ASN A O 1
ATOM 679 N N . SER A 1 86 ? -11.819 -5.054 -5.084 1.00 43.81 86 SER A N 1
ATOM 680 C CA . SER A 1 86 ? -10.681 -5.880 -4.797 1.00 43.81 86 SER A CA 1
ATOM 681 C C . SER A 1 86 ? -9.649 -5.313 -5.744 1.00 43.81 86 SER A C 1
ATOM 683 O O . SER A 1 86 ? -9.752 -5.464 -6.966 1.00 43.81 86 SER A O 1
ATOM 685 N N . ASN A 1 87 ? -8.678 -4.604 -5.182 1.00 48.41 87 ASN A N 1
ATOM 686 C CA . ASN A 1 87 ? -7.560 -4.041 -5.920 1.00 48.41 87 ASN A CA 1
ATOM 687 C C . ASN A 1 87 ? -6.728 -5.159 -6.589 1.00 48.41 87 ASN A C 1
ATOM 689 O O . ASN A 1 87 ? -5.714 -4.884 -7.205 1.00 48.41 87 ASN A O 1
ATOM 693 N N . SER A 1 88 ? -7.206 -6.415 -6.581 1.00 50.59 88 SER A N 1
ATOM 694 C CA . SER A 1 88 ? -6.894 -7.473 -7.549 1.00 50.59 88 SER A CA 1
ATOM 695 C C . SER A 1 88 ? -6.827 -7.019 -9.011 1.00 50.59 88 SER A C 1
ATOM 697 O O . SER A 1 88 ? -6.206 -7.721 -9.810 1.00 50.59 88 SER A O 1
ATOM 699 N N . LYS A 1 89 ? -7.458 -5.900 -9.399 1.00 58.81 89 LYS A N 1
ATOM 700 C CA . LYS A 1 89 ? -7.310 -5.340 -10.756 1.00 58.81 89 LYS A CA 1
ATOM 701 C C . LYS A 1 89 ? -6.032 -4.514 -10.949 1.00 58.81 89 LYS A C 1
ATOM 703 O O . LYS A 1 89 ? -5.580 -4.383 -12.081 1.00 58.81 89 LYS A O 1
ATOM 708 N N . ASN A 1 90 ? -5.431 -4.008 -9.876 1.00 77.12 90 ASN A N 1
ATOM 709 C CA . ASN A 1 90 ? -4.238 -3.177 -9.925 1.00 77.12 90 ASN A CA 1
ATOM 710 C C . ASN A 1 90 ? -2.995 -4.070 -9.878 1.00 77.12 90 ASN A C 1
ATOM 712 O O . ASN A 1 90 ? -2.542 -4.508 -8.817 1.00 77.12 90 ASN A O 1
ATOM 716 N N . LYS A 1 91 ? -2.480 -4.384 -11.068 1.00 85.50 91 LYS A N 1
ATOM 717 C CA . LYS A 1 91 ? -1.294 -5.218 -11.264 1.00 85.50 91 LYS A CA 1
ATOM 718 C C . LYS A 1 91 ? -0.230 -4.435 -12.014 1.00 85.50 91 LYS A C 1
ATOM 720 O O . LYS A 1 91 ? -0.509 -3.860 -13.062 1.00 85.50 91 LYS A O 1
ATOM 725 N N . ILE A 1 92 ? 0.992 -4.464 -11.498 1.00 90.00 92 ILE A N 1
ATOM 726 C CA . ILE A 1 92 ? 2.189 -4.056 -12.233 1.00 90.00 92 ILE A CA 1
ATOM 727 C C . ILE A 1 92 ? 2.889 -5.323 -12.705 1.00 90.00 92 ILE A C 1
ATOM 729 O O . ILE A 1 92 ? 3.133 -6.242 -11.923 1.00 90.00 92 ILE A O 1
ATOM 733 N N . TYR A 1 93 ? 3.211 -5.365 -13.990 1.00 92.44 93 TYR A N 1
ATOM 734 C CA . TYR A 1 93 ? 3.971 -6.449 -14.593 1.00 92.44 93 TYR A CA 1
ATOM 735 C C . TYR A 1 93 ? 5.413 -5.982 -14.725 1.00 92.44 93 TYR A C 1
ATOM 737 O O . TYR A 1 93 ? 5.694 -5.068 -15.499 1.00 92.44 93 TYR A O 1
ATOM 745 N N . VAL A 1 94 ? 6.317 -6.588 -13.959 1.00 94.88 94 VAL A N 1
ATOM 746 C CA . VAL A 1 94 ? 7.750 -6.316 -14.064 1.00 94.88 94 VAL A CA 1
ATOM 747 C C . VAL A 1 94 ? 8.383 -7.438 -14.871 1.00 94.88 94 VAL A C 1
ATOM 749 O O . VAL A 1 94 ? 8.376 -8.598 -14.456 1.00 94.88 94 VAL A O 1
ATOM 752 N N . LEU A 1 95 ? 8.888 -7.081 -16.047 1.00 92.44 95 LEU A N 1
ATOM 753 C CA . LEU A 1 95 ? 9.411 -7.997 -17.057 1.00 92.44 95 LEU A CA 1
ATOM 754 C C . LEU A 1 95 ? 10.831 -7.576 -17.466 1.00 92.44 95 LEU A C 1
ATOM 756 O O . LEU A 1 95 ? 11.235 -6.441 -17.219 1.00 92.44 95 LEU A O 1
ATOM 760 N N . GLY A 1 96 ? 11.556 -8.476 -18.132 1.00 93.19 96 GLY A N 1
ATOM 761 C CA . GLY A 1 96 ? 12.917 -8.231 -18.621 1.00 93.19 96 GLY A CA 1
ATOM 762 C C . GLY A 1 96 ? 14.002 -8.538 -17.586 1.00 93.19 96 GLY A C 1
ATOM 763 O O . GLY A 1 96 ? 13.799 -9.364 -16.697 1.00 93.19 96 GLY A O 1
ATOM 764 N N . GLU A 1 97 ? 15.147 -7.864 -17.715 1.00 94.75 97 GLU A N 1
ATOM 765 C CA . GLU A 1 97 ? 16.376 -8.110 -16.940 1.00 94.75 97 GLU A CA 1
ATOM 766 C C . GLU A 1 97 ? 16.332 -7.493 -15.531 1.00 94.75 97 GLU A C 1
ATOM 768 O O . GLU A 1 97 ? 17.116 -6.622 -15.152 1.00 94.75 97 GLU A O 1
ATOM 773 N N . VAL A 1 98 ? 15.386 -7.959 -14.725 1.00 94.69 98 VAL A N 1
ATOM 774 C CA . VAL A 1 98 ? 15.344 -7.734 -13.275 1.00 94.69 98 VAL A CA 1
ATOM 775 C C . VAL A 1 98 ? 15.724 -9.020 -12.552 1.00 94.69 98 VAL A C 1
ATOM 777 O O . VAL A 1 98 ? 15.596 -10.107 -13.110 1.00 94.69 98 VAL A O 1
ATOM 780 N N . GLN A 1 99 ? 16.143 -8.930 -11.289 1.00 95.06 99 GLN A N 1
ATOM 781 C CA . GLN A 1 99 ? 16.509 -10.135 -10.533 1.00 95.06 99 GLN A CA 1
ATOM 782 C C . GLN A 1 99 ? 15.348 -11.134 -10.408 1.00 95.06 99 GLN A C 1
ATOM 784 O O . GLN A 1 99 ? 15.564 -12.344 -10.404 1.00 95.06 99 GLN A O 1
ATOM 789 N N . ARG A 1 100 ? 14.108 -10.642 -10.277 1.00 95.00 100 ARG A N 1
ATOM 790 C CA . ARG A 1 100 ? 12.902 -11.472 -10.145 1.00 95.00 100 ARG A CA 1
ATOM 791 C C . ARG A 1 100 ? 11.729 -10.890 -10.939 1.00 95.00 100 ARG A C 1
ATOM 793 O O . ARG A 1 100 ? 10.950 -10.117 -10.367 1.00 95.00 100 ARG A O 1
ATOM 800 N N . PRO A 1 101 ? 11.573 -11.269 -12.221 1.00 93.44 101 PRO A N 1
ATOM 801 C CA . PRO A 1 101 ? 10.406 -10.905 -13.018 1.00 93.44 101 PRO A CA 1
ATOM 802 C C . PRO A 1 101 ? 9.132 -11.433 -12.358 1.00 93.44 101 PRO A C 1
ATOM 804 O O . PRO A 1 101 ? 9.052 -12.611 -12.005 1.00 93.44 101 PRO A O 1
ATOM 807 N N . GLN A 1 102 ? 8.149 -10.563 -12.139 1.00 93.12 102 GLN A N 1
ATOM 808 C CA . GLN A 1 102 ? 6.953 -10.919 -11.379 1.00 93.12 102 GLN A CA 1
ATOM 809 C C . GLN A 1 102 ? 5.780 -9.974 -11.636 1.00 93.12 102 GLN A C 1
ATOM 811 O O . GLN A 1 102 ? 5.922 -8.883 -12.191 1.00 93.12 102 GLN A O 1
ATOM 816 N N . VAL A 1 103 ? 4.608 -10.400 -11.168 1.00 92.12 103 VAL A N 1
ATOM 817 C CA . VAL A 1 103 ? 3.405 -9.573 -11.117 1.00 92.12 103 VAL A CA 1
ATOM 818 C C . VAL A 1 103 ? 3.222 -9.064 -9.696 1.00 92.12 103 VAL A C 1
ATOM 820 O O . VAL A 1 103 ? 3.031 -9.850 -8.770 1.00 92.12 103 VAL A O 1
ATOM 823 N N . ILE A 1 104 ? 3.243 -7.747 -9.531 1.00 89.38 104 ILE A N 1
ATOM 824 C CA . ILE A 1 104 ? 3.026 -7.088 -8.246 1.00 89.38 104 ILE A CA 1
ATOM 825 C C . ILE A 1 104 ? 1.558 -6.687 -8.172 1.00 89.38 104 ILE A C 1
ATOM 827 O O . ILE A 1 104 ? 1.089 -5.859 -8.952 1.00 89.38 104 ILE A O 1
ATOM 831 N N . SER A 1 105 ? 0.829 -7.303 -7.244 1.00 87.81 105 SER A N 1
ATOM 832 C CA . SER A 1 105 ? -0.542 -6.907 -6.911 1.00 87.81 105 SER A CA 1
ATOM 833 C C . SER A 1 105 ? -0.491 -5.923 -5.751 1.00 87.81 105 SER A C 1
ATOM 835 O O . SER A 1 105 ? 0.187 -6.194 -4.761 1.00 87.81 105 SER A O 1
ATOM 837 N N . PHE A 1 106 ? -1.195 -4.799 -5.854 1.00 80.69 106 PHE A N 1
ATOM 838 C CA . PHE A 1 106 ? -1.156 -3.763 -4.824 1.00 80.69 106 PHE A CA 1
ATOM 839 C C . PHE A 1 106 ? -2.552 -3.276 -4.460 1.00 80.69 106 PHE A C 1
ATOM 841 O O . PHE A 1 106 ? -3.4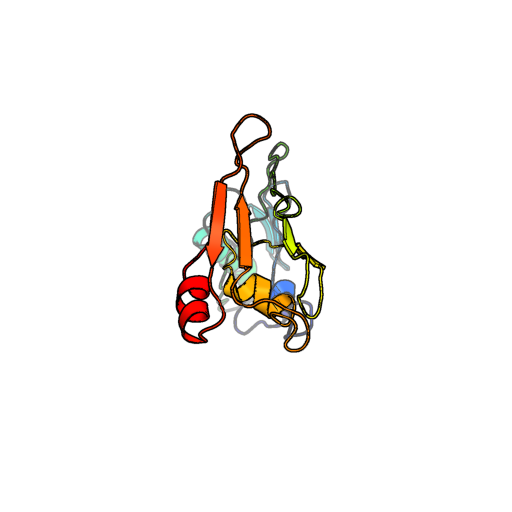36 -3.150 -5.305 1.00 80.69 106 PHE A O 1
ATOM 848 N N . SER A 1 107 ? -2.750 -3.020 -3.166 1.00 67.19 107 SER A N 1
ATOM 849 C CA . SER A 1 107 ? -4.005 -2.503 -2.621 1.00 67.19 107 SER A CA 1
ATOM 850 C C . SER A 1 107 ? -3.984 -1.001 -2.357 1.00 67.19 107 SER A C 1
ATOM 852 O O . SER A 1 107 ? -4.997 -0.456 -1.931 1.00 67.19 107 SER A O 1
ATOM 854 N N . THR A 1 108 ? -2.851 -0.341 -2.563 1.00 66.31 108 THR A N 1
ATOM 855 C CA . THR A 1 108 ? -2.681 1.100 -2.373 1.00 66.31 108 THR A CA 1
ATOM 856 C C . THR A 1 108 ? -3.168 1.883 -3.592 1.00 66.31 108 THR A C 1
ATOM 858 O O . THR A 1 108 ? -3.356 1.329 -4.676 1.00 66.31 108 THR A O 1
ATOM 861 N N . THR A 1 109 ? -3.388 3.186 -3.409 1.00 71.38 109 THR A N 1
ATOM 862 C CA . THR A 1 109 ? -3.805 4.097 -4.487 1.00 71.38 109 THR A CA 1
ATOM 863 C C . THR A 1 109 ? -2.705 4.296 -5.538 1.00 71.38 109 THR A C 1
ATOM 865 O O . THR A 1 109 ? -3.023 4.493 -6.707 1.00 71.38 109 THR A O 1
ATOM 868 N N . SER A 1 110 ? -1.432 4.197 -5.145 1.00 80.19 110 SER A N 1
ATOM 869 C CA . SER A 1 110 ? -0.259 4.326 -6.018 1.00 80.19 11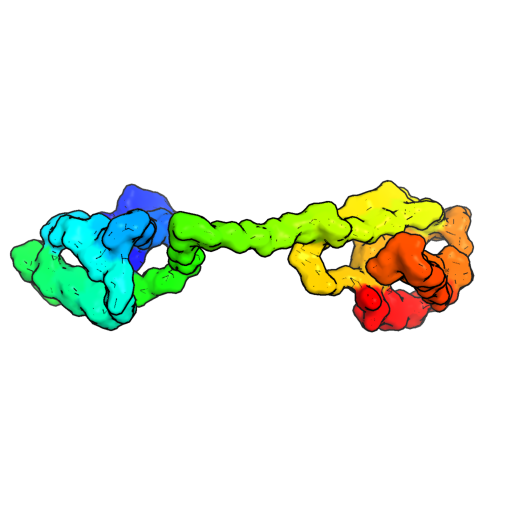0 SER A CA 1
ATOM 870 C C . SER A 1 110 ? 0.859 3.357 -5.609 1.00 80.19 110 SER A C 1
ATOM 872 O O . SER A 1 110 ? 0.891 2.871 -4.472 1.00 80.19 110 SER A O 1
ATOM 874 N N . VAL A 1 111 ? 1.746 3.051 -6.560 1.00 88.50 111 VAL A N 1
ATOM 875 C CA . VAL A 1 111 ? 3.025 2.351 -6.353 1.00 88.50 111 VAL A CA 1
ATOM 876 C C . VAL A 1 111 ? 4.064 3.054 -7.206 1.00 88.50 111 VAL A C 1
ATOM 878 O O . VAL A 1 111 ? 3.845 3.276 -8.396 1.00 88.50 111 VAL A O 1
ATOM 881 N N . THR A 1 112 ? 5.201 3.376 -6.607 1.00 94.12 112 THR A N 1
ATOM 882 C CA . THR A 1 112 ? 6.279 4.073 -7.303 1.00 94.12 112 THR A CA 1
ATOM 883 C C . THR A 1 112 ? 7.107 3.115 -8.162 1.00 94.12 112 THR A C 1
ATOM 885 O O . THR A 1 112 ? 7.232 1.920 -7.868 1.00 94.12 112 THR A O 1
ATOM 888 N N . LEU A 1 113 ? 7.760 3.635 -9.206 1.00 93.12 113 LEU A N 1
ATOM 889 C CA . LEU A 1 113 ? 8.698 2.843 -10.014 1.00 93.12 113 LEU A CA 1
ATOM 890 C C . LEU A 1 113 ? 9.823 2.241 -9.153 1.00 93.12 113 LEU A C 1
ATOM 892 O O . LEU A 1 113 ? 10.243 1.105 -9.384 1.00 93.12 113 LEU A O 1
ATOM 896 N N . LEU A 1 114 ? 10.293 2.977 -8.140 1.00 94.56 114 LEU A N 1
ATOM 897 C CA . LEU A 1 114 ? 11.317 2.480 -7.220 1.00 94.56 114 LEU A CA 1
ATOM 898 C C . LEU A 1 114 ? 10.831 1.269 -6.411 1.00 94.56 114 LEU A C 1
ATOM 900 O O . LEU A 1 114 ? 11.576 0.302 -6.266 1.00 94.56 114 LEU A O 1
ATOM 904 N N . GLU A 1 115 ? 9.600 1.297 -5.904 1.00 93.38 115 GLU A N 1
ATOM 905 C CA . GLU A 1 115 ? 9.018 0.173 -5.161 1.00 93.38 115 GLU A CA 1
ATOM 906 C C . GLU A 1 115 ? 8.820 -1.054 -6.053 1.00 93.38 115 GLU A C 1
ATOM 908 O O . GLU A 1 115 ? 9.129 -2.173 -5.634 1.00 93.38 115 GLU A O 1
ATOM 913 N N . ALA A 1 116 ? 8.372 -0.860 -7.296 1.00 93.31 116 ALA A N 1
ATOM 914 C CA . ALA A 1 116 ? 8.198 -1.947 -8.256 1.00 93.31 116 ALA A CA 1
ATOM 915 C C . ALA A 1 116 ? 9.534 -2.632 -8.602 1.00 93.31 116 ALA A C 1
ATOM 917 O O . ALA A 1 116 ? 9.641 -3.864 -8.565 1.00 93.31 116 ALA A O 1
ATOM 918 N N . LEU A 1 117 ? 10.578 -1.839 -8.874 1.00 93.06 117 LEU A N 1
ATOM 919 C CA . LEU A 1 117 ? 11.929 -2.351 -9.111 1.00 93.06 117 LEU A CA 1
ATOM 920 C C . LEU A 1 117 ? 12.495 -3.019 -7.856 1.00 93.06 117 LEU A C 1
ATOM 922 O O . LEU A 1 117 ? 12.982 -4.142 -7.938 1.00 93.06 117 LEU A O 1
ATOM 926 N N . GLY A 1 118 ? 12.383 -2.381 -6.689 1.00 93.69 118 GLY A N 1
ATOM 927 C CA . GLY A 1 118 ? 12.882 -2.909 -5.418 1.00 93.69 118 GLY A CA 1
ATOM 928 C C . GLY A 1 118 ? 12.237 -4.241 -5.028 1.00 93.69 118 GLY A C 1
ATOM 929 O O . GLY A 1 118 ? 12.937 -5.188 -4.672 1.00 93.69 118 GLY A O 1
ATOM 930 N N . THR A 1 119 ? 10.918 -4.367 -5.190 1.00 93.44 119 THR A N 1
ATOM 931 C CA . THR A 1 119 ? 10.182 -5.628 -4.969 1.00 93.44 119 THR A CA 1
ATOM 932 C C . THR A 1 119 ? 10.680 -6.732 -5.909 1.00 93.44 119 THR A C 1
ATOM 934 O O . THR A 1 119 ? 10.822 -7.896 -5.516 1.00 93.44 119 THR A O 1
ATOM 937 N N . SER A 1 120 ? 11.064 -6.352 -7.127 1.00 93.94 120 SER A N 1
ATOM 938 C CA . SER A 1 120 ? 11.659 -7.240 -8.132 1.00 93.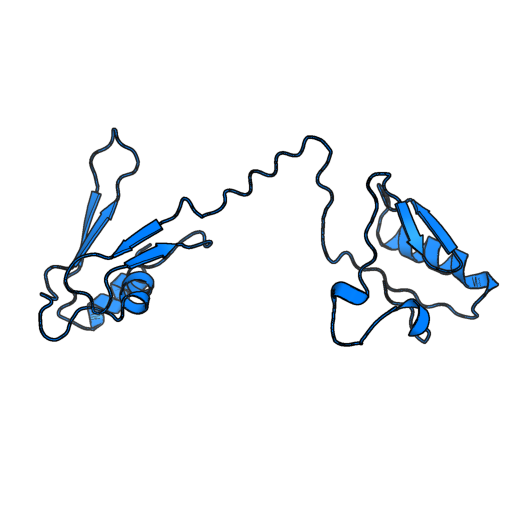94 120 SER A CA 1
ATOM 939 C C . SER A 1 120 ? 13.145 -7.535 -7.911 1.00 93.94 120 SER A C 1
ATOM 941 O O . SER A 1 120 ? 13.740 -8.275 -8.688 1.00 93.94 120 SER A O 1
ATOM 943 N N . GLY A 1 121 ? 13.742 -7.028 -6.826 1.00 92.75 121 GLY A N 1
ATOM 944 C CA . GLY A 1 121 ? 15.166 -7.183 -6.516 1.00 92.75 121 GLY A CA 1
ATOM 945 C C . GLY A 1 121 ? 16.077 -6.225 -7.292 1.00 92.75 121 GLY A C 1
ATOM 946 O O . GLY A 1 121 ? 17.293 -6.340 -7.211 1.00 92.75 121 GLY A O 1
ATOM 947 N N . GLY A 1 122 ? 15.514 -5.262 -8.017 1.00 92.25 122 GLY A N 1
ATOM 948 C CA . GLY A 1 122 ? 16.251 -4.326 -8.857 1.00 92.25 122 GLY A CA 1
ATOM 949 C C . GLY A 1 122 ? 16.642 -4.908 -10.215 1.00 92.25 122 GLY A C 1
ATOM 950 O O . GLY A 1 122 ? 16.309 -6.046 -10.557 1.00 92.25 122 GLY A O 1
ATOM 951 N N . LEU A 1 123 ? 17.338 -4.083 -10.996 1.00 93.50 123 LEU A N 1
ATOM 952 C CA . LEU A 1 123 ? 17.918 -4.477 -12.278 1.00 93.50 123 LEU A CA 1
ATOM 953 C C . LEU A 1 123 ? 18.993 -5.551 -12.064 1.00 93.50 123 LEU A C 1
ATOM 955 O O . LEU A 1 123 ? 19.737 -5.491 -11.083 1.00 93.50 123 LEU A O 1
ATOM 959 N N . SER A 1 124 ? 19.075 -6.518 -12.979 1.00 93.19 124 SER A N 1
ATOM 960 C CA . SER A 1 124 ? 20.144 -7.519 -12.975 1.00 93.19 124 SER A CA 1
ATOM 961 C C . SER A 1 124 ? 21.503 -6.829 -13.165 1.00 93.19 124 SER A C 1
ATOM 963 O O . SER A 1 124 ? 21.709 -6.201 -14.203 1.00 93.19 124 SER A O 1
ATOM 965 N N . PRO A 1 125 ? 22.446 -6.920 -12.212 1.00 88.75 125 PRO A N 1
ATOM 966 C CA . PRO A 1 125 ? 23.740 -6.251 -12.342 1.00 88.75 125 PRO A CA 1
ATOM 967 C C . PRO A 1 125 ? 24.598 -6.832 -13.474 1.00 88.75 125 PRO A C 1
ATOM 969 O O . PRO A 1 125 ? 25.472 -6.138 -13.987 1.00 88.75 125 PRO A O 1
ATOM 972 N N . ASP A 1 126 ? 24.339 -8.083 -13.861 1.00 90.75 126 ASP A N 1
ATOM 973 C CA . ASP A 1 126 ? 25.148 -8.824 -14.830 1.00 90.75 126 ASP A CA 1
ATOM 974 C C . ASP A 1 126 ? 24.624 -8.705 -16.268 1.00 90.75 126 ASP A C 1
ATOM 976 O O . ASP A 1 126 ? 25.392 -8.857 -17.217 1.00 90.75 126 ASP A O 1
ATOM 980 N N . ALA A 1 127 ? 23.322 -8.451 -16.438 1.00 88.62 127 ALA A N 1
ATOM 981 C CA . ALA A 1 127 ? 22.653 -8.537 -17.739 1.00 88.62 127 ALA A CA 1
ATOM 982 C C . ALA A 1 127 ? 21.798 -7.315 -18.105 1.00 88.62 127 ALA A C 1
ATOM 984 O O . ALA A 1 127 ? 21.494 -7.120 -19.282 1.00 88.62 127 ALA A O 1
ATOM 985 N N . ALA A 1 128 ? 21.397 -6.484 -17.138 1.00 91.69 128 ALA A N 1
ATOM 986 C CA . ALA A 1 128 ? 20.501 -5.374 -17.425 1.00 91.69 128 ALA A CA 1
ATOM 987 C C . ALA A 1 128 ? 21.234 -4.196 -18.067 1.00 91.69 128 ALA A C 1
ATOM 989 O O . ALA A 1 128 ? 22.255 -3.721 -17.566 1.00 91.69 128 ALA A O 1
ATOM 990 N N . ASP A 1 129 ? 20.634 -3.637 -19.116 1.00 90.50 129 ASP A N 1
ATOM 991 C CA . ASP A 1 129 ? 20.998 -2.309 -19.584 1.00 90.50 129 ASP A CA 1
ATOM 992 C C . ASP A 1 129 ? 20.288 -1.253 -18.727 1.00 90.50 129 ASP A C 1
ATOM 994 O O . ASP A 1 129 ? 19.084 -1.015 -18.846 1.00 90.50 129 ASP A O 1
ATOM 998 N N . GLY A 1 130 ? 21.053 -0.603 -17.848 1.00 86.25 130 GLY A N 1
ATOM 999 C CA . GLY A 1 130 ? 20.557 0.484 -17.009 1.00 86.25 130 GLY A CA 1
ATOM 1000 C C . GLY A 1 130 ? 20.042 1.685 -17.805 1.00 86.25 130 GLY A C 1
ATOM 1001 O O . GLY A 1 130 ? 19.290 2.482 -17.256 1.00 86.25 130 GLY A O 1
ATOM 1002 N N . GLU A 1 131 ? 20.398 1.841 -19.082 1.00 88.88 131 GLU A N 1
ATOM 1003 C CA . GLU A 1 131 ? 19.832 2.882 -19.938 1.00 88.88 131 GLU A CA 1
ATOM 1004 C C . GLU A 1 131 ? 18.457 2.507 -20.492 1.00 88.88 131 GLU A C 1
ATOM 1006 O O . GLU A 1 131 ? 17.790 3.392 -21.004 1.00 88.88 131 GLU A O 1
ATOM 1011 N N . ALA A 1 132 ? 17.996 1.259 -20.368 1.00 89.81 132 ALA A N 1
ATOM 1012 C CA . ALA A 1 132 ? 16.808 0.735 -21.043 1.00 89.81 132 ALA A CA 1
ATOM 1013 C C . ALA A 1 132 ? 15.664 0.375 -20.072 1.00 89.81 132 ALA A C 1
ATOM 1015 O O . ALA A 1 132 ? 15.054 -0.690 -20.176 1.00 89.81 132 ALA A O 1
ATOM 1016 N N . VAL A 1 133 ? 15.345 1.263 -19.122 1.00 92.31 133 VAL A N 1
ATOM 1017 C CA . VAL A 1 133 ? 14.204 1.071 -18.207 1.00 92.31 133 VAL A CA 1
ATOM 1018 C C . VAL A 1 133 ? 12.977 1.804 -18.738 1.00 92.31 133 VAL A C 1
ATOM 1020 O O . VAL A 1 133 ? 12.993 3.025 -18.892 1.00 92.31 133 VAL A O 1
ATOM 1023 N N . TYR A 1 134 ? 11.892 1.068 -18.981 1.00 93.25 134 TYR A N 1
ATOM 1024 C CA . TYR A 1 134 ? 10.659 1.614 -19.550 1.00 93.25 134 TYR A CA 1
ATOM 1025 C C . TYR A 1 134 ? 9.454 1.372 -18.646 1.00 93.25 134 TYR A C 1
ATOM 1027 O O . TYR A 1 134 ? 9.298 0.297 -18.070 1.00 93.25 134 TYR A O 1
ATOM 1035 N N . VAL A 1 135 ? 8.562 2.360 -18.580 1.00 92.44 135 VAL A N 1
ATOM 1036 C CA . VAL A 1 135 ? 7.223 2.211 -17.999 1.00 92.44 135 VAL A CA 1
ATOM 1037 C C . VAL A 1 135 ? 6.203 2.429 -19.098 1.00 92.44 135 VAL A C 1
ATOM 1039 O O . VAL A 1 135 ? 6.178 3.484 -19.724 1.00 92.44 135 VAL A O 1
ATOM 1042 N N . ILE A 1 136 ? 5.351 1.435 -19.323 1.00 89.88 136 ILE A N 1
ATOM 1043 C CA . ILE A 1 136 ? 4.315 1.481 -20.353 1.00 89.88 136 ILE A CA 1
ATOM 1044 C C . ILE A 1 136 ? 2.961 1.542 -19.652 1.00 89.88 136 ILE A C 1
ATOM 1046 O O . ILE A 1 136 ? 2.613 0.645 -18.885 1.00 89.88 136 ILE A O 1
ATOM 1050 N N . ARG A 1 137 ? 2.197 2.606 -19.908 1.00 87.31 137 ARG A N 1
ATOM 1051 C CA . ARG A 1 137 ? 0.877 2.845 -19.316 1.00 87.31 137 ARG A CA 1
ATOM 1052 C C . ARG A 1 137 ? -0.165 2.997 -20.415 1.00 87.31 137 ARG A C 1
ATOM 1054 O O . ARG A 1 137 ? -0.071 3.907 -21.232 1.00 87.31 137 ARG A O 1
ATOM 1061 N N . ALA A 1 138 ? -1.180 2.142 -20.406 1.00 80.19 138 ALA A N 1
ATOM 1062 C CA . ALA A 1 138 ? -2.368 2.291 -21.242 1.00 80.19 138 ALA A CA 1
ATOM 1063 C C . ALA A 1 138 ? -3.548 2.715 -20.358 1.00 80.19 138 ALA A C 1
ATOM 1065 O O . ALA A 1 138 ? -3.738 2.139 -19.288 1.00 80.19 138 ALA A O 1
ATOM 1066 N N . GLN A 1 139 ? -4.310 3.731 -20.773 1.00 67.56 139 GLN A N 1
ATOM 1067 C CA . GLN A 1 139 ? -5.525 4.139 -20.052 1.00 67.56 139 GLN A CA 1
ATOM 1068 C C . GLN A 1 139 ? -6.692 3.187 -20.344 1.00 67.56 139 GLN A C 1
ATOM 1070 O O . GLN A 1 139 ? -7.416 2.801 -19.432 1.00 67.56 139 GLN A O 1
ATOM 1075 N N . ASP A 1 140 ? -6.835 2.764 -21.598 1.00 69.88 140 ASP A N 1
ATOM 1076 C CA . ASP A 1 140 ? -7.787 1.752 -22.047 1.00 69.88 140 ASP A CA 1
ATOM 1077 C C . ASP A 1 140 ? -7.306 1.135 -23.376 1.00 69.88 140 ASP A C 1
ATOM 1079 O O . ASP A 1 140 ? -6.263 1.513 -23.909 1.00 69.88 140 ASP A O 1
ATOM 1083 N N . ALA A 1 141 ? -8.058 0.171 -23.916 1.00 67.94 141 ALA A N 1
ATOM 1084 C CA . ALA A 1 141 ? -7.726 -0.494 -25.179 1.00 67.94 141 ALA A CA 1
ATOM 1085 C C . ALA A 1 141 ? -7.841 0.420 -26.419 1.00 67.94 141 ALA A C 1
ATOM 1087 O O . ALA A 1 141 ? -7.452 0.013 -27.512 1.00 67.94 141 ALA A O 1
ATOM 1088 N N . THR A 1 142 ? -8.402 1.622 -26.267 1.00 66.50 142 THR A N 1
ATOM 1089 C CA . THR A 1 142 ? -8.696 2.556 -27.362 1.00 66.50 142 THR A CA 1
ATOM 1090 C C . THR A 1 142 ? -7.720 3.730 -27.440 1.00 66.50 142 THR A C 1
ATOM 1092 O O . THR A 1 142 ? -7.584 4.332 -28.503 1.00 66.50 142 THR A O 1
ATOM 1095 N N . HIS A 1 143 ? -7.004 4.033 -26.356 1.00 74.38 143 HIS A N 1
ATOM 1096 C CA . HIS A 1 143 ? -5.977 5.066 -26.298 1.00 74.38 143 HIS A CA 1
ATOM 1097 C C . HIS A 1 143 ? -4.577 4.485 -26.520 1.00 74.38 143 HIS A C 1
ATOM 1099 O O . HIS A 1 143 ? -4.244 3.388 -26.071 1.00 74.38 143 HIS A O 1
ATOM 1105 N N . ALA A 1 144 ? -3.723 5.260 -27.191 1.00 77.50 144 ALA A N 1
ATOM 1106 C CA . ALA A 1 144 ? -2.322 4.907 -27.367 1.00 77.50 144 ALA A CA 1
ATOM 1107 C C . ALA A 1 144 ? -1.613 4.794 -26.007 1.00 77.50 144 ALA A C 1
ATOM 1109 O O . ALA A 1 144 ? -1.798 5.629 -25.118 1.00 77.50 144 ALA A O 1
ATOM 1110 N N . ALA A 1 145 ? -0.780 3.764 -25.852 1.00 85.38 145 ALA A N 1
ATOM 1111 C CA . ALA A 1 145 ? 0.019 3.592 -24.649 1.00 85.38 145 ALA A CA 1
ATOM 1112 C C . ALA A 1 145 ? 1.046 4.727 -24.521 1.00 85.38 145 ALA A C 1
ATOM 1114 O O . ALA A 1 145 ? 1.733 5.081 -25.479 1.00 85.38 145 ALA A O 1
ATOM 1115 N N . THR A 1 146 ? 1.171 5.277 -23.317 1.00 87.81 146 THR A N 1
ATOM 1116 C CA . THR A 1 146 ? 2.233 6.221 -22.972 1.00 87.81 146 THR A CA 1
ATOM 1117 C C . THR A 1 146 ? 3.450 5.443 -22.497 1.00 87.81 146 THR A C 1
ATOM 1119 O O . THR A 1 146 ? 3.335 4.588 -21.617 1.00 87.81 146 THR A O 1
ATOM 1122 N N . VAL A 1 147 ? 4.612 5.741 -23.076 1.00 88.94 147 VAL A N 1
ATOM 1123 C CA . VAL A 1 147 ? 5.885 5.119 -22.707 1.00 88.94 147 VAL A CA 1
ATOM 1124 C C . VAL A 1 147 ? 6.770 6.160 -22.041 1.00 88.94 147 VAL A C 1
ATOM 1126 O O . VAL A 1 147 ? 7.070 7.200 -22.625 1.00 88.94 147 VAL A O 1
ATOM 1129 N N . TYR A 1 148 ? 7.198 5.861 -20.823 1.00 91.31 148 TYR A N 1
ATOM 1130 C CA . TYR A 1 148 ? 8.185 6.630 -20.083 1.00 91.31 148 TYR A CA 1
ATOM 1131 C C . TYR A 1 148 ? 9.504 5.881 -20.085 1.00 91.31 148 TYR A C 1
ATOM 1133 O O . TYR A 1 148 ? 9.533 4.650 -20.052 1.00 91.31 148 TYR A O 1
ATOM 1141 N N . HIS A 1 149 ? 10.592 6.635 -20.099 1.00 93.00 149 HIS A N 1
ATOM 1142 C CA . HIS A 1 149 ? 11.940 6.103 -20.170 1.00 93.00 149 HIS A CA 1
ATOM 1143 C C . HIS A 1 149 ? 12.772 6.657 -19.019 1.00 93.00 149 HIS A C 1
ATOM 1145 O O . HIS A 1 149 ? 12.807 7.868 -18.796 1.00 93.00 149 HIS A O 1
ATOM 1151 N N . LEU A 1 150 ? 13.424 5.762 -18.281 1.00 90.88 150 LEU A N 1
ATOM 1152 C CA . LEU A 1 150 ? 14.351 6.094 -17.213 1.00 90.88 150 LEU A CA 1
ATOM 1153 C C . LEU A 1 150 ? 15.742 5.579 -17.581 1.00 90.88 150 LEU A C 1
ATOM 1155 O O . LEU A 1 150 ? 15.956 4.383 -17.752 1.00 90.88 150 LEU A O 1
ATOM 1159 N N . ASN A 1 151 ? 16.717 6.483 -17.613 1.00 92.06 151 ASN A N 1
ATOM 1160 C CA . ASN A 1 151 ? 18.122 6.098 -17.653 1.00 92.06 151 ASN A CA 1
ATOM 1161 C C . ASN A 1 151 ? 18.625 5.878 -16.217 1.00 92.06 151 ASN A C 1
ATOM 1163 O O . ASN A 1 151 ? 18.993 6.824 -15.520 1.00 92.06 151 ASN A O 1
ATOM 1167 N N . ALA A 1 152 ? 18.620 4.622 -15.778 1.00 88.69 152 ALA A N 1
ATOM 1168 C CA . ALA A 1 152 ? 19.011 4.155 -14.452 1.00 88.69 152 ALA A CA 1
ATOM 1169 C C . ALA A 1 152 ? 20.509 3.820 -14.305 1.00 88.69 152 ALA A C 1
ATOM 1171 O O . ALA A 1 152 ? 20.922 3.288 -13.273 1.00 88.69 152 ALA A O 1
ATOM 1172 N N . LYS A 1 153 ? 21.356 4.167 -15.286 1.00 88.31 153 LYS A N 1
ATOM 1173 C CA . LYS A 1 153 ? 22.816 3.954 -15.215 1.00 88.31 153 LYS A CA 1
ATOM 1174 C C . LYS A 1 153 ? 23.471 4.724 -14.070 1.00 88.31 153 LYS A C 1
ATOM 1176 O O . LYS A 1 153 ? 24.491 4.306 -13.527 1.00 88.31 153 LYS A O 1
ATOM 1181 N N . LYS A 1 154 ? 22.893 5.873 -13.706 1.00 88.69 154 LYS A N 1
ATOM 1182 C CA . LYS A 1 154 ? 23.323 6.665 -12.552 1.00 88.69 154 LYS A CA 1
ATOM 1183 C C . LYS A 1 154 ? 22.419 6.371 -11.352 1.00 88.69 154 LYS A C 1
ATOM 1185 O O . LYS A 1 154 ? 21.204 6.494 -11.489 1.00 88.69 154 LYS A O 1
ATOM 1190 N N . PRO A 1 155 ? 22.976 6.124 -10.153 1.00 84.75 155 PRO A N 1
ATOM 1191 C CA . PRO A 1 155 ? 22.183 5.897 -8.942 1.00 84.75 155 PRO A CA 1
ATOM 1192 C C . PRO A 1 155 ? 21.195 7.027 -8.610 1.00 84.75 155 PRO A C 1
ATOM 1194 O O . PRO A 1 155 ? 20.148 6.794 -8.015 1.00 84.75 155 PRO A O 1
ATOM 1197 N N . THR A 1 156 ? 21.482 8.260 -9.033 1.00 89.88 156 THR A N 1
ATOM 1198 C CA . THR A 1 156 ? 20.588 9.412 -8.844 1.00 89.88 156 THR A CA 1
ATOM 1199 C C . THR A 1 156 ? 19.258 9.278 -9.588 1.00 89.88 156 THR A C 1
ATOM 1201 O O . THR A 1 156 ? 18.271 9.876 -9.172 1.00 89.88 156 THR A O 1
ATOM 1204 N N . ALA A 1 157 ? 19.190 8.469 -10.646 1.00 88.62 157 ALA A N 1
ATOM 1205 C CA . ALA A 1 157 ? 17.957 8.205 -11.381 1.00 88.62 157 ALA A CA 1
ATOM 1206 C C . ALA A 1 157 ? 16.896 7.501 -10.517 1.00 88.62 157 ALA A C 1
ATOM 1208 O O . ALA A 1 157 ? 15.701 7.730 -10.693 1.00 88.62 157 ALA A O 1
ATOM 1209 N N . TYR A 1 158 ? 17.314 6.721 -9.516 1.00 89.62 158 TYR A N 1
ATOM 1210 C CA . TYR A 1 158 ? 16.390 6.088 -8.574 1.00 89.62 158 TYR A CA 1
ATOM 1211 C C . TYR A 1 158 ? 15.669 7.106 -7.677 1.00 89.62 158 TYR A C 1
ATOM 1213 O O . TYR A 1 158 ? 14.570 6.831 -7.199 1.00 89.62 158 TYR A O 1
ATOM 1221 N N . ALA A 1 159 ? 16.226 8.311 -7.497 1.00 91.25 159 ALA A N 1
ATOM 1222 C CA . ALA A 1 159 ? 15.520 9.397 -6.820 1.00 91.25 159 ALA A CA 1
ATOM 1223 C C . ALA A 1 159 ? 14.327 9.904 -7.648 1.00 91.25 159 ALA A C 1
ATOM 1225 O O . ALA A 1 159 ? 13.289 10.222 -7.077 1.00 91.25 159 ALA A O 1
ATOM 1226 N N . LEU A 1 160 ? 14.445 9.917 -8.983 1.00 90.19 160 LEU A N 1
ATOM 1227 C CA . LEU A 1 160 ? 13.323 10.220 -9.879 1.00 90.19 160 LEU A CA 1
ATOM 1228 C C . LEU A 1 160 ? 12.291 9.088 -9.855 1.00 90.19 160 LEU A C 1
ATOM 1230 O O . LEU A 1 160 ? 11.097 9.351 -9.764 1.00 90.19 160 LEU A O 1
ATOM 1234 N N . ALA A 1 161 ? 12.751 7.832 -9.846 1.00 89.75 161 ALA A N 1
ATOM 1235 C CA . ALA A 1 161 ? 11.878 6.661 -9.748 1.00 89.75 161 ALA A CA 1
ATOM 1236 C C . ALA A 1 161 ? 11.044 6.634 -8.454 1.00 89.75 161 ALA A C 1
ATOM 1238 O O . ALA A 1 161 ? 9.928 6.124 -8.457 1.00 89.75 161 ALA A O 1
ATOM 1239 N N . LYS A 1 162 ? 11.561 7.202 -7.356 1.00 91.19 162 LYS A N 1
ATOM 1240 C CA . LYS A 1 162 ? 10.829 7.342 -6.088 1.00 91.19 162 LYS A CA 1
ATOM 1241 C C . LYS A 1 162 ? 9.622 8.280 -6.193 1.00 91.19 162 LYS A C 1
ATOM 1243 O O . LYS A 1 162 ? 8.670 8.111 -5.448 1.00 91.19 162 LYS A O 1
ATOM 1248 N N . GLY A 1 163 ? 9.678 9.286 -7.065 1.00 88.75 163 GLY A N 1
ATOM 1249 C CA . GLY A 1 163 ? 8.590 10.249 -7.258 1.00 88.75 163 GLY A CA 1
ATOM 1250 C C . GLY A 1 163 ? 7.656 9.913 -8.421 1.00 88.75 163 GLY A C 1
ATOM 1251 O O . GLY A 1 163 ? 6.759 10.699 -8.708 1.00 88.75 163 GLY A O 1
ATOM 1252 N N . PHE A 1 164 ? 7.894 8.804 -9.123 1.00 89.62 164 PHE A N 1
ATOM 1253 C CA . PHE A 1 164 ? 7.147 8.422 -10.316 1.00 89.62 164 PHE A CA 1
ATOM 1254 C C . PHE A 1 164 ? 6.083 7.380 -9.964 1.00 89.62 164 PHE A C 1
ATOM 1256 O O . PHE A 1 164 ? 6.444 6.247 -9.643 1.00 89.62 164 PHE A O 1
ATOM 1263 N N . GLU A 1 165 ? 4.806 7.767 -10.050 1.00 87.00 165 GLU A N 1
ATOM 1264 C CA . GLU A 1 165 ? 3.617 6.943 -9.758 1.00 87.00 165 GLU A CA 1
ATOM 1265 C C . GLU A 1 165 ? 2.797 6.604 -11.008 1.00 87.00 165 GLU A C 1
ATOM 1267 O O . GLU A 1 165 ? 2.612 7.449 -11.922 1.00 87.00 165 GLU A O 1
#

Organism: Tanacetum cinerariifolium (NCBI:txid118510)